Protein AF-B4WIG2-F1 (afdb_monomer_lite)

Radius of gyration: 22.02 Å; chains: 1; bounding box: 52×40×53 Å

Structure (mmCIF, N/CA/C/O backbone):
data_AF-B4WIG2-F1
#
_entry.id   AF-B4WIG2-F1
#
loop_
_atom_site.group_PDB
_atom_site.id
_atom_site.type_symbol
_atom_site.label_atom_id
_atom_site.label_alt_id
_atom_site.label_comp_id
_atom_site.label_asym_id
_atom_site.label_entity_id
_atom_site.label_seq_id
_atom_site.pdbx_PDB_ins_code
_atom_site.Cartn_x
_atom_site.Cartn_y
_atom_site.Cartn_z
_atom_site.occupancy
_atom_site.B_iso_or_equiv
_atom_site.auth_seq_id
_atom_site.auth_comp_id
_atom_site.auth_asym_id
_atom_site.auth_atom_id
_atom_site.pdbx_PDB_model_num
ATOM 1 N N . MET A 1 1 ? -23.262 -22.370 10.698 1.00 46.09 1 MET A N 1
ATOM 2 C CA . MET A 1 1 ? -22.614 -22.277 9.364 1.00 46.09 1 MET A CA 1
ATOM 3 C C . MET A 1 1 ? -21.406 -21.366 9.522 1.00 46.09 1 MET A C 1
ATOM 5 O O . MET A 1 1 ? -21.566 -20.326 10.140 1.00 46.09 1 MET A O 1
ATOM 9 N N . ALA A 1 2 ? -20.210 -21.738 9.056 1.00 52.12 2 ALA A N 1
ATOM 10 C CA . ALA A 1 2 ? -19.024 -20.900 9.262 1.00 52.12 2 ALA A CA 1
ATOM 11 C C . ALA A 1 2 ? -19.176 -19.558 8.524 1.00 52.12 2 ALA A C 1
ATOM 13 O O . ALA A 1 2 ? -19.329 -19.537 7.301 1.00 52.12 2 ALA A O 1
ATOM 14 N N . SER A 1 3 ? -19.152 -18.438 9.251 1.00 55.91 3 SER A N 1
ATOM 15 C CA . SER A 1 3 ? -19.207 -17.103 8.652 1.00 55.91 3 SER A CA 1
ATOM 16 C C . SER A 1 3 ? -17.985 -16.896 7.751 1.00 55.91 3 SER A C 1
ATOM 18 O O . SER A 1 3 ? -16.837 -17.086 8.162 1.00 55.91 3 SER A O 1
ATOM 20 N N . LYS A 1 4 ? -18.245 -16.545 6.488 1.00 65.38 4 LYS A N 1
ATOM 21 C CA . LYS A 1 4 ? -17.235 -16.384 5.438 1.00 65.38 4 LYS A CA 1
ATOM 22 C C . LYS A 1 4 ? -16.301 -15.224 5.790 1.00 65.38 4 LYS A C 1
ATOM 24 O O . LYS A 1 4 ? -16.745 -14.087 5.934 1.00 65.38 4 LYS A O 1
ATOM 29 N N . GLN A 1 5 ? -15.006 -15.500 5.919 1.00 76.00 5 GLN A N 1
ATOM 30 C CA . GLN A 1 5 ? -13.999 -14.469 6.156 1.00 76.00 5 GLN A CA 1
ATOM 31 C C . GLN A 1 5 ? -13.812 -13.622 4.883 1.00 76.00 5 GLN A C 1
ATOM 33 O O . GLN A 1 5 ? -13.412 -14.146 3.847 1.00 76.00 5 GLN A O 1
ATOM 38 N N . LYS A 1 6 ? -14.118 -12.318 4.947 1.00 77.06 6 LYS A N 1
ATOM 39 C CA . LYS A 1 6 ? -13.981 -11.370 3.815 1.00 77.06 6 LYS A CA 1
ATOM 40 C C . LYS A 1 6 ? -12.663 -10.596 3.823 1.00 77.06 6 LYS A C 1
ATOM 42 O O . LYS A 1 6 ? -12.202 -10.182 2.762 1.00 77.06 6 LYS A O 1
ATOM 47 N N . PHE A 1 7 ? -12.094 -10.392 5.007 1.00 86.12 7 PHE A N 1
ATOM 48 C CA . PHE A 1 7 ? -10.864 -9.634 5.217 1.00 86.12 7 PHE A CA 1
ATOM 49 C C . PHE A 1 7 ? -9.822 -10.478 5.954 1.00 86.12 7 PHE A C 1
ATOM 51 O O . PHE A 1 7 ? -10.165 -11.319 6.796 1.00 86.12 7 PHE A O 1
ATOM 58 N N . HIS A 1 8 ? -8.554 -10.242 5.647 1.00 86.50 8 HIS A N 1
ATOM 59 C CA . HIS A 1 8 ? -7.397 -10.904 6.238 1.00 86.50 8 HIS A CA 1
ATOM 60 C C . HIS A 1 8 ? -6.573 -9.912 7.055 1.00 86.50 8 HIS A C 1
ATOM 62 O O . HIS A 1 8 ? -6.672 -8.698 6.888 1.00 86.50 8 HIS A O 1
ATOM 68 N N . LYS A 1 9 ? -5.748 -10.436 7.962 1.00 85.12 9 LYS A N 1
ATOM 69 C CA . LYS A 1 9 ? -4.770 -9.628 8.691 1.00 85.12 9 LYS A CA 1
ATOM 70 C C . LYS A 1 9 ? -3.897 -8.849 7.700 1.00 85.12 9 LYS A C 1
ATOM 72 O O . LYS A 1 9 ? -3.330 -9.444 6.791 1.00 85.12 9 LYS A O 1
ATOM 77 N N . GLY A 1 10 ? -3.769 -7.544 7.916 1.00 81.69 10 GLY A N 1
ATOM 78 C CA . GLY A 1 10 ? -3.045 -6.619 7.045 1.00 81.69 10 GLY A CA 1
ATOM 79 C C . GLY A 1 10 ? -3.920 -5.901 6.014 1.00 81.69 10 GLY A C 1
ATOM 80 O O . GLY A 1 10 ? -3.464 -4.908 5.454 1.00 81.69 10 GLY A O 1
ATOM 81 N N . ASP A 1 11 ? -5.166 -6.332 5.790 1.00 85.81 11 ASP A N 1
ATOM 82 C CA . ASP A 1 11 ? -6.069 -5.632 4.874 1.00 85.81 11 ASP A CA 1
ATOM 83 C C . ASP A 1 11 ? -6.394 -4.230 5.403 1.00 85.81 11 ASP A C 1
ATOM 85 O O . ASP A 1 11 ? -6.743 -4.058 6.577 1.00 85.81 11 ASP A O 1
ATOM 89 N N . ARG A 1 12 ? -6.342 -3.228 4.518 1.00 90.31 12 ARG A N 1
ATOM 90 C CA . ARG A 1 12 ? -6.874 -1.897 4.816 1.00 90.31 12 ARG A CA 1
ATOM 91 C C . ARG A 1 12 ? -8.394 -1.922 4.653 1.00 90.31 12 ARG A C 1
ATOM 93 O O . ARG A 1 12 ? -8.914 -2.360 3.624 1.00 90.31 12 ARG A O 1
ATOM 100 N N . VAL A 1 13 ? -9.101 -1.418 5.654 1.00 92.19 13 VAL A N 1
ATOM 101 C CA . VAL A 1 13 ? -10.564 -1.314 5.674 1.00 92.19 13 VAL A CA 1
ATOM 102 C C . VAL A 1 13 ? -10.987 0.103 6.048 1.00 92.19 13 VAL A C 1
ATOM 104 O O . VAL A 1 13 ? -10.227 0.853 6.661 1.00 92.19 13 VAL A O 1
ATOM 107 N N . GLN A 1 14 ? -12.203 0.465 5.660 1.00 92.75 14 GLN A N 1
ATOM 108 C CA . GLN A 1 14 ? -12.871 1.698 6.050 1.00 92.75 14 GLN A CA 1
ATOM 109 C C . GLN A 1 14 ? -14.202 1.389 6.738 1.00 92.75 14 GLN A C 1
ATOM 111 O O . GLN A 1 14 ? -14.855 0.390 6.413 1.00 92.75 14 GLN A O 1
ATOM 116 N N . TRP A 1 15 ? -14.609 2.264 7.651 1.00 91.69 15 TRP A N 1
ATOM 117 C CA . TRP A 1 15 ? -15.926 2.257 8.284 1.00 91.69 15 TRP A CA 1
ATOM 118 C C . TRP A 1 15 ? -16.435 3.684 8.480 1.00 91.69 15 TRP A C 1
ATOM 120 O O . TRP A 1 15 ? -15.656 4.634 8.581 1.00 91.69 15 TRP A O 1
ATOM 130 N N . SER A 1 16 ? -17.753 3.838 8.556 1.00 86.12 16 SER A N 1
ATOM 131 C CA . SER A 1 16 ? -18.374 5.116 8.897 1.00 86.12 16 SER A CA 1
ATOM 132 C C . SER A 1 16 ? -18.207 5.403 10.390 1.00 86.12 16 SER A C 1
ATOM 134 O O . SER A 1 16 ? -18.580 4.592 11.239 1.00 86.12 16 SER A O 1
ATOM 136 N N . SER A 1 17 ? -17.660 6.567 10.713 1.00 78.38 17 SER A N 1
ATOM 137 C CA . SER A 1 17 ? -17.641 7.158 12.048 1.00 78.38 17 SER A CA 1
ATOM 138 C C . SER A 1 17 ? -18.559 8.385 12.086 1.00 78.38 17 SER A C 1
ATOM 140 O O . SER A 1 17 ? -18.941 8.929 11.053 1.00 78.38 17 SER A O 1
ATOM 142 N N . GLY A 1 18 ? -18.949 8.843 13.280 1.00 70.00 18 GLY A N 1
ATOM 143 C CA . GLY A 1 18 ? -19.912 9.947 13.432 1.00 70.00 18 GLY A CA 1
ATOM 144 C C . GLY A 1 18 ? -19.496 11.284 12.795 1.00 70.00 18 GLY A C 1
ATOM 145 O O . GLY A 1 18 ? -20.338 12.161 12.643 1.00 70.00 18 GLY A O 1
ATOM 146 N N . GLN A 1 19 ? -18.225 11.445 12.411 1.00 64.94 19 GLN A N 1
ATOM 147 C CA . GLN A 1 19 ? -17.688 12.641 11.747 1.00 64.94 19 GLN A CA 1
ATOM 148 C C . GLN A 1 19 ? -17.209 12.386 10.306 1.00 64.94 19 GLN A C 1
ATOM 150 O O . GLN A 1 19 ? -16.631 13.282 9.694 1.00 64.94 19 GLN A O 1
ATOM 155 N N . GLY A 1 20 ? -17.434 11.194 9.745 1.00 80.00 20 GLY A N 1
ATOM 156 C CA . GLY A 1 20 ? -17.020 10.869 8.380 1.00 80.00 20 GLY A CA 1
ATOM 157 C C . GLY A 1 20 ? -16.586 9.418 8.225 1.00 80.00 20 GLY A C 1
ATOM 158 O O . GLY A 1 20 ? -17.180 8.508 8.792 1.00 80.00 20 GLY A O 1
ATOM 159 N N . THR A 1 21 ? -15.547 9.186 7.435 1.00 84.12 21 THR A N 1
ATOM 160 C CA . THR A 1 21 ? -14.993 7.847 7.221 1.00 84.12 21 THR A CA 1
ATOM 161 C C . THR A 1 21 ? -13.709 7.697 8.015 1.00 84.12 21 THR A C 1
ATOM 163 O O . THR A 1 21 ? -12.827 8.552 7.962 1.00 84.12 21 THR A O 1
ATOM 166 N N . SER A 1 22 ? -13.580 6.587 8.728 1.00 87.31 22 SER A N 1
ATOM 167 C CA . SER A 1 22 ? -12.338 6.185 9.375 1.00 87.31 22 SER A CA 1
ATOM 168 C C . SER A 1 22 ? -11.726 4.998 8.643 1.00 87.31 22 SER A C 1
ATOM 170 O O . SER A 1 22 ? -12.441 4.168 8.081 1.00 87.31 22 SER A O 1
ATOM 172 N N . THR A 1 23 ? -10.397 4.929 8.644 1.00 90.19 23 THR A N 1
ATOM 173 C CA . THR A 1 23 ? -9.638 3.824 8.058 1.00 90.19 23 THR A CA 1
ATOM 174 C C . THR A 1 23 ? -8.786 3.136 9.107 1.00 90.19 23 THR A C 1
ATOM 176 O O . THR A 1 23 ? -8.468 3.691 10.166 1.00 90.19 23 THR A O 1
ATOM 179 N N . GLY A 1 24 ? -8.430 1.895 8.810 1.00 90.75 24 GLY A N 1
ATOM 180 C CA . GLY A 1 24 ? -7.546 1.131 9.658 1.00 90.75 24 GLY A CA 1
ATOM 181 C C . GLY A 1 24 ? -7.078 -0.154 9.009 1.00 90.75 24 GLY A C 1
ATOM 182 O O . GLY A 1 24 ? -7.511 -0.538 7.919 1.00 90.75 24 GLY A O 1
ATOM 183 N N . THR A 1 25 ? -6.193 -0.833 9.725 1.00 91.56 25 THR A N 1
ATOM 184 C CA . THR A 1 25 ? -5.620 -2.111 9.307 1.00 91.56 25 THR A CA 1
ATOM 185 C C . THR A 1 25 ? -6.221 -3.242 10.126 1.00 91.56 25 THR A C 1
ATOM 187 O O . THR A 1 25 ? -6.205 -3.206 11.360 1.00 91.56 25 THR A O 1
ATOM 190 N N . VAL A 1 26 ? -6.726 -4.272 9.448 1.00 93.19 26 VAL A N 1
ATOM 191 C CA . VAL A 1 26 ? -7.225 -5.487 10.098 1.00 93.19 26 VAL A CA 1
ATOM 192 C C . VAL A 1 26 ? -6.066 -6.186 10.804 1.00 93.19 26 VAL A C 1
ATOM 194 O O . VAL A 1 26 ? -5.074 -6.561 10.181 1.00 93.19 26 VAL A O 1
ATOM 197 N N . GLN A 1 27 ? -6.191 -6.400 12.108 1.00 90.06 27 GLN A N 1
ATOM 198 C CA . GLN A 1 27 ? -5.232 -7.183 12.879 1.00 90.06 27 GLN A CA 1
ATOM 199 C C . GLN A 1 27 ? -5.596 -8.661 12.889 1.00 90.06 27 GLN A C 1
ATOM 201 O O . GLN A 1 27 ? -4.746 -9.507 12.624 1.00 90.06 27 GLN A O 1
ATOM 206 N N . THR A 1 28 ? -6.845 -8.982 13.209 1.00 90.88 28 THR A N 1
ATOM 207 C CA . THR A 1 28 ? -7.316 -10.367 13.258 1.00 90.88 28 THR A CA 1
ATOM 208 C C . THR A 1 28 ? -8.840 -10.432 13.255 1.00 90.88 28 THR A C 1
ATOM 210 O O . THR A 1 28 ? -9.519 -9.430 13.491 1.00 90.88 28 THR A O 1
ATOM 213 N N . ARG A 1 29 ? -9.373 -11.625 12.992 1.00 92.06 29 ARG A N 1
ATOM 214 C CA . ARG A 1 29 ? -10.777 -11.972 13.210 1.00 92.06 29 ARG A CA 1
ATOM 215 C C . ARG A 1 29 ? -10.888 -12.754 14.514 1.00 92.06 29 ARG A C 1
ATOM 217 O O . ARG A 1 29 ? -10.103 -13.668 14.745 1.00 92.06 29 ARG A O 1
ATOM 224 N N . ILE A 1 30 ? -11.885 -12.414 15.311 1.00 92.06 30 ILE A N 1
ATO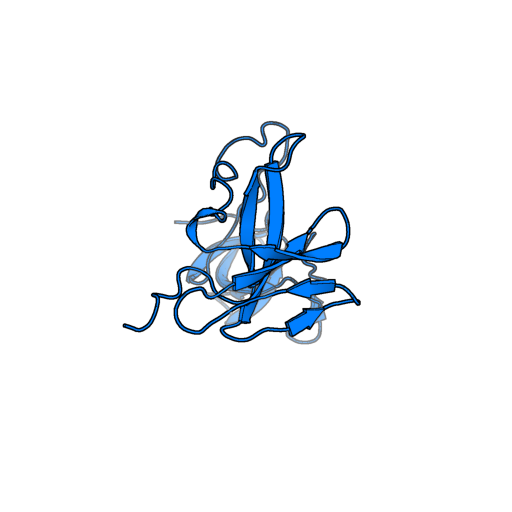M 225 C CA . ILE A 1 30 ? -12.213 -13.069 16.571 1.00 92.06 30 ILE A CA 1
ATOM 226 C C . ILE A 1 30 ? -13.623 -13.649 16.497 1.00 92.06 30 ILE A C 1
ATOM 228 O O . ILE A 1 30 ? -14.513 -13.088 15.852 1.00 92.06 30 ILE A O 1
ATOM 232 N N . THR A 1 31 ? -13.803 -14.793 17.141 1.00 92.50 31 THR A N 1
ATOM 233 C CA . THR A 1 31 ? -15.075 -15.526 17.256 1.00 92.50 31 THR A CA 1
ATOM 234 C C . THR A 1 31 ? -15.461 -15.747 18.714 1.00 92.50 31 THR A C 1
ATOM 236 O O . THR A 1 31 ? -16.341 -16.548 18.998 1.00 92.50 31 THR A O 1
ATOM 239 N N . GLU A 1 32 ? -14.772 -15.075 19.629 1.00 91.56 32 GLU A N 1
ATOM 240 C CA . GLU A 1 32 ? -14.948 -15.158 21.074 1.00 91.56 32 GLU A CA 1
ATOM 241 C C . GLU A 1 32 ? -14.656 -13.778 21.663 1.00 91.56 32 GLU A C 1
ATOM 243 O O . GLU A 1 32 ? -13.919 -12.984 21.064 1.00 91.56 32 GLU A O 1
ATOM 248 N N . ASP A 1 33 ? -15.237 -13.500 22.825 1.00 92.56 33 ASP A N 1
ATOM 249 C CA . ASP A 1 33 ? -15.022 -12.257 23.550 1.00 92.56 33 ASP A CA 1
ATOM 250 C C . ASP A 1 33 ? -13.533 -12.051 23.846 1.00 92.56 33 ASP A C 1
ATOM 252 O O . ASP A 1 33 ? -12.841 -12.940 24.347 1.00 92.56 33 ASP A O 1
ATOM 256 N N . GLN A 1 34 ? -13.032 -10.852 23.552 1.00 91.44 34 GLN A N 1
ATOM 257 C CA . GLN A 1 34 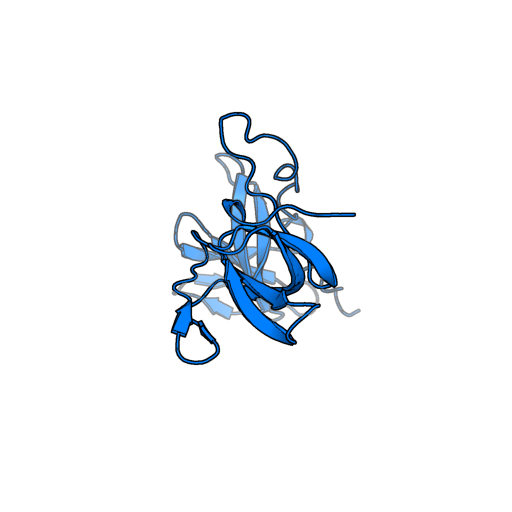? -11.633 -10.513 23.770 1.00 91.44 34 GLN A CA 1
ATOM 258 C C . GLN A 1 34 ? -11.489 -9.116 24.361 1.00 91.44 34 GLN A C 1
ATOM 260 O O . GLN A 1 34 ? -12.147 -8.175 23.929 1.00 91.44 34 GLN A O 1
ATOM 265 N N . VAL A 1 35 ? -10.582 -8.965 25.324 1.00 91.12 35 VAL A N 1
ATOM 266 C CA . VAL A 1 35 ? -10.181 -7.654 25.844 1.00 91.12 35 VAL A CA 1
ATOM 267 C C . VAL A 1 35 ? -8.963 -7.166 25.068 1.00 91.12 35 VAL A C 1
ATOM 269 O O . VAL A 1 35 ? -7.948 -7.858 24.999 1.00 91.12 35 VAL A O 1
ATOM 272 N N . VAL A 1 36 ? -9.063 -5.973 24.490 1.00 86.50 36 VAL A N 1
ATOM 273 C CA . VAL A 1 36 ? -8.002 -5.334 23.705 1.00 86.50 36 VAL A CA 1
ATOM 274 C C . VAL A 1 36 ? -7.764 -3.941 24.269 1.00 86.50 36 VAL A C 1
ATOM 276 O O . VAL A 1 36 ? -8.693 -3.142 24.320 1.00 86.50 36 VAL A O 1
ATOM 279 N N . ASP A 1 37 ? -6.544 -3.665 24.736 1.00 82.12 37 ASP A N 1
ATOM 280 C CA . ASP A 1 37 ? -6.170 -2.373 25.340 1.00 82.12 37 ASP A CA 1
ATOM 281 C C . ASP A 1 37 ? -7.140 -1.902 26.448 1.00 82.12 37 ASP A C 1
ATOM 283 O O . ASP A 1 37 ? -7.463 -0.723 26.573 1.00 82.12 37 ASP A O 1
ATOM 287 N N . GLY A 1 38 ? -7.650 -2.844 27.250 1.00 84.31 38 GLY A N 1
ATOM 288 C CA . GLY A 1 38 ? -8.617 -2.564 28.319 1.00 84.31 38 GLY A CA 1
ATOM 289 C C . GLY A 1 38 ? -10.067 -2.382 27.854 1.00 84.31 38 GLY A C 1
ATOM 290 O O . GLY A 1 38 ? -10.940 -2.162 28.688 1.00 84.31 38 GLY A O 1
ATOM 291 N N . ASN A 1 39 ? -10.350 -2.517 26.555 1.00 84.06 39 ASN A N 1
ATOM 292 C CA . ASN A 1 39 ? -11.697 -2.479 25.996 1.00 84.06 39 ASN A CA 1
ATOM 293 C C . ASN A 1 39 ? -12.203 -3.895 25.679 1.00 84.06 39 ASN A C 1
ATOM 295 O O . ASN A 1 39 ? -11.554 -4.648 24.951 1.00 84.06 39 ASN A O 1
ATOM 299 N N . GLN A 1 40 ? -13.371 -4.263 26.206 1.00 90.62 40 GLN A N 1
ATOM 300 C CA . GLN A 1 40 ? -13.985 -5.563 25.933 1.00 90.62 40 GLN A CA 1
ATOM 301 C C . GLN A 1 40 ? -14.690 -5.548 24.572 1.00 90.62 40 GLN A C 1
ATOM 303 O O . GLN A 1 40 ? -15.584 -4.742 24.319 1.00 90.62 40 GLN A O 1
ATOM 308 N N . ILE A 1 41 ? -14.313 -6.479 23.702 1.00 92.38 41 ILE A N 1
ATOM 309 C CA . ILE A 1 41 ? -14.888 -6.677 22.377 1.00 92.38 41 ILE A CA 1
ATOM 310 C C . ILE A 1 41 ? -15.642 -8.005 22.377 1.00 92.38 41 ILE A C 1
ATOM 312 O O . ILE A 1 41 ? -15.025 -9.066 22.336 1.00 92.38 41 ILE A O 1
ATOM 316 N N . SER A 1 42 ? -16.974 -7.947 22.400 1.00 91.56 42 SER A N 1
ATOM 317 C CA . SER A 1 42 ? -17.789 -9.164 22.400 1.00 91.56 42 SER A CA 1
ATOM 318 C C . SER A 1 42 ? -17.931 -9.757 21.001 1.00 91.56 42 SER A C 1
ATOM 320 O O . SER A 1 42 ? -18.414 -9.074 20.095 1.00 91.56 42 SER A O 1
ATOM 322 N N . ALA A 1 43 ? -17.548 -11.014 20.811 1.00 92.38 43 ALA A N 1
ATOM 323 C CA . ALA A 1 43 ? -17.633 -11.725 19.540 1.00 92.38 43 ALA A CA 1
ATOM 324 C C . ALA A 1 43 ? -18.029 -13.184 19.772 1.00 92.38 43 ALA A C 1
ATOM 326 O O . ALA A 1 43 ? -17.781 -13.757 20.826 1.00 92.38 43 ALA A O 1
ATOM 327 N N . SER A 1 44 ? -18.640 -13.800 18.768 1.00 90.62 44 SER A N 1
ATOM 328 C CA . SER A 1 44 ? -19.056 -15.203 18.835 1.00 90.62 44 SER A CA 1
ATOM 329 C C . SER A 1 44 ? -18.786 -15.915 17.510 1.00 90.62 44 SER A C 1
ATOM 331 O O . SER A 1 44 ? -18.454 -15.283 16.503 1.00 90.62 44 SER A O 1
ATOM 333 N N . ALA A 1 45 ? -18.912 -17.242 17.492 1.00 86.50 45 ALA A N 1
ATOM 334 C CA . ALA A 1 45 ? -18.772 -18.022 16.265 1.00 86.50 45 ALA A CA 1
ATOM 335 C C . ALA A 1 45 ? -19.794 -17.594 15.194 1.00 86.50 45 ALA A C 1
ATOM 337 O O . ALA A 1 45 ? -19.463 -17.544 14.006 1.00 86.50 45 ALA A O 1
ATOM 338 N N . ASP A 1 46 ? -21.008 -17.243 15.623 1.00 87.12 46 ASP A N 1
ATOM 339 C CA . ASP A 1 46 ? -22.094 -16.791 14.753 1.00 87.12 46 ASP A CA 1
ATOM 340 C C . ASP A 1 46 ? -22.024 -15.284 14.439 1.00 87.12 46 ASP A C 1
ATOM 342 O O . ASP A 1 46 ? -22.355 -14.889 13.321 1.00 87.12 46 ASP A O 1
ATOM 346 N N . ASP A 1 47 ? -21.513 -14.458 15.361 1.00 88.62 47 ASP A N 1
ATOM 347 C CA . ASP A 1 47 ? -21.272 -13.014 15.177 1.00 88.62 47 ASP A CA 1
ATOM 348 C C . ASP A 1 47 ? -19.781 -12.673 15.378 1.00 88.62 47 ASP A C 1
ATOM 350 O O . ASP A 1 47 ? -19.387 -12.138 16.424 1.00 88.62 47 ASP A O 1
ATOM 354 N N . PRO A 1 48 ? -18.910 -13.020 14.411 1.00 92.50 48 PRO A N 1
ATOM 355 C CA . PRO A 1 48 ? -17.488 -12.731 14.513 1.00 92.50 48 PRO A CA 1
ATOM 356 C C . PRO A 1 48 ? -17.213 -11.231 14.385 1.00 92.50 48 PRO A C 1
ATOM 358 O O . PRO A 1 48 ? -17.883 -10.516 13.634 1.00 92.50 48 PRO A O 1
ATOM 361 N N . ARG A 1 49 ? -16.127 -10.772 15.011 1.00 94.50 49 ARG A N 1
ATOM 362 C CA . ARG A 1 49 ? -15.628 -9.401 14.843 1.00 94.50 49 ARG A CA 1
ATOM 363 C C . ARG A 1 49 ? -14.238 -9.364 14.239 1.00 94.50 49 ARG A C 1
ATOM 365 O O . ARG A 1 49 ? -13.432 -10.269 14.414 1.00 94.50 49 ARG A O 1
ATOM 372 N N . TYR A 1 50 ? -13.955 -8.283 13.533 1.00 94.12 50 TYR A N 1
ATOM 373 C CA . TYR A 1 50 ? -12.627 -7.924 13.073 1.00 94.12 50 TYR A CA 1
ATOM 374 C C . TYR A 1 50 ? -12.052 -6.872 14.007 1.00 94.12 50 TYR A C 1
ATOM 376 O O . TYR A 1 50 ? -12.654 -5.816 14.197 1.00 94.12 50 TYR A O 1
ATOM 384 N N . LEU A 1 51 ? -10.882 -7.156 14.565 1.00 94.88 51 LEU A N 1
ATOM 385 C CA . LEU A 1 51 ? -10.087 -6.160 15.261 1.00 94.88 51 LEU A CA 1
ATOM 386 C C . LEU A 1 51 ? -9.362 -5.316 14.221 1.00 94.88 51 LEU A C 1
ATOM 388 O O . LEU A 1 51 ? -8.574 -5.839 13.429 1.00 94.88 51 LEU A O 1
ATOM 392 N N . VAL A 1 52 ? -9.641 -4.020 14.213 1.00 94.12 52 VAL A N 1
ATOM 393 C CA . VAL A 1 52 ? -9.080 -3.060 13.266 1.00 94.12 52 VAL A CA 1
ATOM 394 C C . VAL A 1 52 ? -8.333 -1.996 14.052 1.00 94.12 52 VAL A C 1
ATOM 396 O O . VAL A 1 52 ? -8.897 -1.373 14.947 1.00 94.12 52 VAL A O 1
ATOM 399 N N . LYS A 1 53 ? -7.058 -1.787 13.725 1.00 93.62 53 LYS A N 1
ATOM 400 C CA . LYS A 1 53 ? -6.268 -0.688 14.278 1.00 93.62 53 LYS A CA 1
ATOM 401 C C . LYS A 1 53 ? -6.545 0.571 13.466 1.00 93.62 53 LYS A C 1
ATOM 403 O O . LYS A 1 53 ? -6.228 0.592 12.279 1.00 93.62 53 LYS A O 1
ATOM 408 N N . ASN A 1 54 ? -7.113 1.593 14.095 1.00 89.69 54 ASN A N 1
ATOM 409 C CA . ASN A 1 54 ? -7.375 2.884 13.462 1.00 89.69 54 ASN A CA 1
ATOM 410 C C . ASN A 1 54 ? -6.058 3.580 13.089 1.00 89.69 54 ASN A C 1
ATOM 412 O O . ASN A 1 54 ? -5.156 3.675 13.922 1.00 89.69 54 ASN A O 1
ATOM 416 N N . ASP A 1 55 ? -5.956 4.070 11.852 1.00 84.06 55 ASP A N 1
ATOM 417 C CA . ASP A 1 55 ? -4.750 4.743 11.349 1.00 84.06 55 ASP A CA 1
ATOM 418 C C . ASP A 1 55 ? -4.466 6.076 12.066 1.00 84.06 55 ASP A C 1
ATOM 420 O O . ASP A 1 55 ? -3.308 6.452 12.221 1.00 84.06 55 ASP A O 1
ATOM 424 N N . ASN A 1 56 ? -5.503 6.780 12.534 1.00 79.31 56 ASN A N 1
ATOM 425 C CA . ASN A 1 56 ? -5.373 8.112 13.138 1.00 79.31 56 ASN A CA 1
ATOM 426 C C . ASN A 1 56 ? -5.003 8.045 14.620 1.00 79.31 56 ASN A C 1
ATOM 428 O O . ASN A 1 56 ? -4.158 8.793 15.099 1.00 79.31 56 ASN A O 1
ATOM 432 N N . THR A 1 57 ? -5.677 7.168 15.362 1.00 83.31 57 THR A N 1
ATOM 433 C CA . THR A 1 57 ? -5.558 7.098 16.826 1.00 83.31 57 THR A CA 1
ATOM 434 C C . THR A 1 57 ? -4.677 5.944 17.287 1.00 83.31 57 THR A C 1
ATOM 436 O O . THR A 1 57 ? -4.293 5.893 18.451 1.00 83.31 57 THR A O 1
ATOM 439 N N . GLY A 1 58 ? -4.395 4.973 16.414 1.00 86.31 58 GLY A N 1
ATOM 440 C CA . GLY A 1 58 ? -3.706 3.735 16.769 1.00 86.31 58 GLY A CA 1
ATOM 441 C C . GLY A 1 58 ? -4.524 2.779 17.640 1.00 86.31 58 GLY A C 1
ATOM 442 O O . GLY A 1 58 ? -4.034 1.694 17.945 1.00 86.31 58 GLY A O 1
ATOM 443 N N . THR A 1 59 ? -5.752 3.143 18.018 1.00 87.81 59 THR A N 1
ATOM 444 C CA . THR A 1 59 ? -6.621 2.328 18.875 1.00 87.81 59 THR A CA 1
ATOM 445 C C . THR A 1 59 ? -7.194 1.150 18.106 1.00 87.81 59 THR A C 1
ATOM 447 O O . THR A 1 59 ? -7.546 1.290 16.931 1.00 87.81 59 THR A O 1
ATOM 450 N N . VAL A 1 60 ? -7.354 0.013 18.779 1.00 92.50 60 VAL A N 1
ATOM 451 C CA . VAL A 1 60 ? -7.971 -1.174 18.188 1.00 92.50 60 VAL A CA 1
ATOM 452 C C . VAL A 1 60 ? -9.455 -1.230 18.532 1.00 92.50 60 VAL A C 1
ATOM 454 O O . VAL A 1 60 ? -9.846 -1.171 19.696 1.00 92.50 60 VAL A O 1
ATOM 457 N N . THR A 1 61 ? -10.291 -1.358 17.508 1.00 92.00 61 THR A N 1
ATOM 458 C CA . THR A 1 61 ? -11.748 -1.438 17.635 1.00 92.00 61 THR A CA 1
ATOM 459 C C . THR A 1 61 ? -12.288 -2.692 16.957 1.00 92.00 61 THR A C 1
ATOM 461 O O . THR A 1 61 ? -11.749 -3.168 15.958 1.00 92.00 61 THR A O 1
ATOM 464 N N . GLY A 1 62 ? -13.356 -3.255 17.523 1.00 93.19 62 G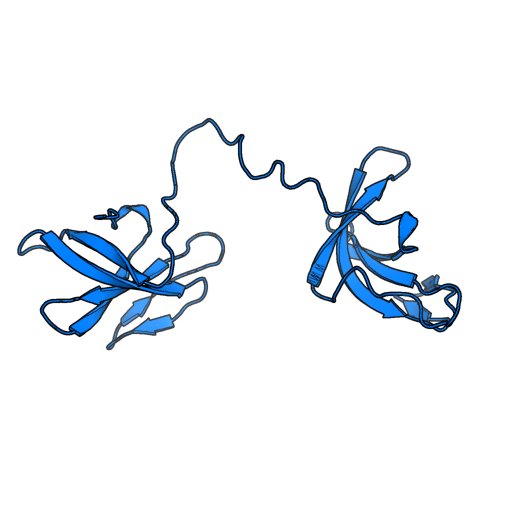LY A N 1
ATOM 465 C CA . GLY A 1 62 ? -14.013 -4.449 16.998 1.00 93.19 62 GLY A CA 1
ATOM 466 C C . GLY A 1 62 ? -15.188 -4.113 16.086 1.00 93.19 62 GLY A C 1
ATOM 467 O O . GLY A 1 62 ? -16.205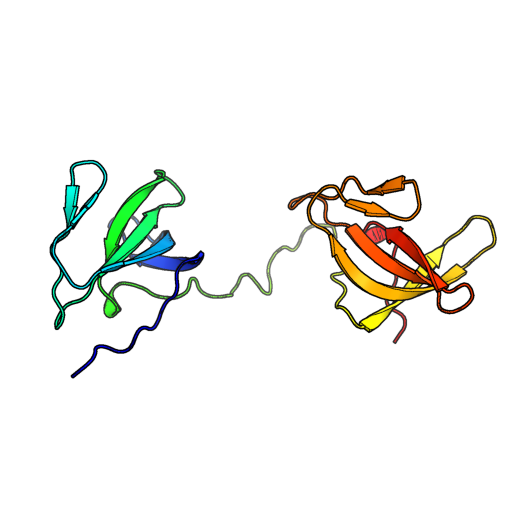 -3.606 16.562 1.00 93.19 62 GLY A O 1
ATOM 468 N N . HIS A 1 63 ? -15.090 -4.469 14.808 1.00 93.19 63 HIS A N 1
ATOM 469 C CA . HIS A 1 63 ? -16.119 -4.206 13.799 1.00 93.19 63 HIS A CA 1
ATOM 470 C C . HIS A 1 63 ? -16.738 -5.490 13.256 1.00 93.19 63 HIS A C 1
ATOM 472 O O . HIS A 1 63 ? -16.062 -6.506 13.088 1.00 93.19 63 HIS A O 1
ATOM 478 N N . ARG A 1 64 ? -18.032 -5.432 12.938 1.00 91.38 64 ARG A N 1
ATOM 479 C CA . ARG A 1 64 ? -18.704 -6.494 12.188 1.00 91.38 64 ARG A CA 1
ATOM 480 C C . ARG A 1 64 ? -18.300 -6.471 10.720 1.00 91.38 64 ARG A C 1
ATOM 482 O O . ARG A 1 64 ? -17.804 -5.471 10.205 1.00 91.38 64 ARG A O 1
ATOM 489 N N . LEU A 1 65 ? -18.552 -7.589 10.048 1.00 85.62 65 LEU A N 1
ATOM 490 C CA . LEU A 1 65 ? -18.302 -7.755 8.620 1.00 85.62 65 LEU A CA 1
ATOM 491 C C . LEU A 1 65 ? -19.004 -6.688 7.762 1.00 85.62 65 LEU A C 1
ATOM 493 O O . LEU A 1 65 ? -18.399 -6.182 6.818 1.00 85.62 65 LEU A O 1
ATOM 497 N N . ASP A 1 66 ? -20.267 -6.383 8.060 1.00 87.81 66 ASP A N 1
ATOM 498 C CA . ASP A 1 66 ? -21.099 -5.432 7.310 1.00 87.81 66 ASP A CA 1
ATOM 499 C C . ASP A 1 66 ? -20.701 -3.970 7.552 1.00 87.81 66 ASP A C 1
ATOM 501 O O . ASP A 1 66 ? -20.861 -3.134 6.667 1.00 87.81 66 ASP A O 1
ATOM 505 N N . ALA A 1 67 ? -20.093 -3.684 8.706 1.00 88.25 67 ALA A N 1
ATOM 506 C CA . ALA A 1 67 ? -19.590 -2.359 9.052 1.00 88.25 67 ALA A CA 1
ATOM 507 C C . ALA A 1 67 ? -18.262 -2.015 8.353 1.00 88.25 67 ALA A C 1
ATOM 509 O O . ALA A 1 67 ? -17.815 -0.869 8.416 1.00 88.25 67 ALA A O 1
ATOM 510 N N . LEU A 1 68 ? -17.618 -2.997 7.713 1.00 89.75 68 LEU A N 1
ATOM 511 C CA . LEU A 1 68 ? -16.332 -2.838 7.046 1.00 89.75 68 LEU A CA 1
ATOM 512 C C . LEU A 1 68 ? -16.468 -2.935 5.526 1.00 89.75 68 LEU A C 1
ATOM 514 O O . LEU A 1 68 ? -16.976 -3.910 4.959 1.00 89.75 68 LEU A O 1
ATOM 518 N N . SER A 1 69 ? -15.889 -1.950 4.852 1.00 87.56 69 SER A N 1
ATOM 519 C CA . SER A 1 69 ? -15.677 -1.963 3.407 1.00 87.56 69 SER A CA 1
ATOM 520 C C . SER A 1 69 ? -14.195 -1.827 3.094 1.00 87.56 69 SER A C 1
ATOM 522 O O . SER A 1 69 ? -13.421 -1.341 3.917 1.00 87.56 69 SER A O 1
ATOM 524 N N . LYS A 1 70 ? -13.772 -2.247 1.899 1.00 82.12 70 LYS A N 1
ATOM 525 C CA . LYS A 1 70 ? -12.465 -1.798 1.413 1.00 82.12 70 LYS A CA 1
ATOM 526 C C . LYS A 1 70 ? -12.563 -0.280 1.191 1.00 82.12 70 LYS A C 1
ATOM 528 O O . LYS A 1 70 ? -13.610 0.163 0.708 1.00 82.12 70 LYS A O 1
ATOM 533 N N . PRO A 1 71 ? -11.557 0.517 1.588 1.00 78.38 71 PRO A N 1
ATOM 534 C CA . PRO A 1 71 ? -11.451 1.888 1.117 1.00 78.38 71 PRO A CA 1
ATOM 535 C C . PRO A 1 71 ? -11.517 1.837 -0.399 1.00 78.38 71 PRO A C 1
ATOM 537 O O . PRO A 1 71 ? -10.881 0.972 -1.001 1.00 78.38 71 PRO A O 1
ATOM 540 N N . ASP A 1 72 ? -12.372 2.673 -0.975 1.00 59.06 72 ASP A N 1
ATOM 541 C CA . ASP A 1 72 ? -12.525 2.745 -2.418 1.00 59.06 72 ASP A CA 1
ATOM 542 C C . ASP A 1 72 ? -11.131 2.926 -3.032 1.00 59.06 72 ASP A C 1
ATOM 544 O O . ASP A 1 72 ? -10.384 3.827 -2.634 1.00 59.06 72 ASP A O 1
ATOM 548 N N . ASP A 1 73 ? -10.751 2.039 -3.952 1.00 45.00 73 ASP A N 1
ATOM 549 C CA . ASP A 1 73 ? -9.493 2.131 -4.698 1.00 45.00 73 ASP A CA 1
ATOM 550 C C . ASP A 1 73 ? -9.549 3.281 -5.725 1.00 45.00 73 ASP A C 1
ATOM 552 O O . ASP A 1 73 ? -9.014 3.205 -6.819 1.00 45.00 73 ASP A O 1
ATOM 556 N N . SER A 1 74 ? -10.131 4.425 -5.370 1.00 41.69 74 SER A N 1
ATOM 557 C CA . SER A 1 74 ? -9.909 5.688 -6.082 1.00 41.69 74 SER A CA 1
ATOM 558 C C . SER A 1 74 ? -8.512 6.270 -5.812 1.00 41.69 74 SER A C 1
ATOM 560 O O . SER A 1 74 ? -8.223 7.410 -6.166 1.00 41.69 74 SER A O 1
ATOM 562 N N . SER A 1 75 ? -7.602 5.480 -5.227 1.00 41.72 75 SER A N 1
ATOM 563 C CA . SER A 1 75 ? -6.155 5.733 -5.280 1.00 41.72 75 SER A CA 1
ATOM 564 C C . SER A 1 75 ? -5.514 5.196 -6.564 1.00 41.72 75 SER A C 1
ATOM 566 O O . SER A 1 75 ? -4.296 5.230 -6.686 1.00 41.72 75 SER A O 1
ATOM 568 N N . SER A 1 76 ? -6.310 4.761 -7.539 1.00 43.19 76 SER A N 1
ATOM 569 C CA . SER A 1 76 ? -5.926 4.793 -8.944 1.00 43.19 76 SER A CA 1
ATOM 570 C C . SER A 1 76 ? -6.631 5.991 -9.589 1.00 43.19 76 SER A C 1
ATOM 572 O O . SER A 1 76 ? -7.786 5.886 -9.987 1.00 43.19 76 SER A O 1
ATOM 574 N N . SER A 1 77 ? -5.924 7.121 -9.724 1.00 47.91 77 SER A N 1
ATOM 575 C CA . SER A 1 77 ? -6.319 8.370 -10.427 1.00 47.91 77 SER A CA 1
ATOM 576 C C . SER A 1 77 ? -6.847 9.528 -9.562 1.00 47.91 77 SER A C 1
ATOM 578 O O . SER A 1 77 ? -8.034 9.843 -9.594 1.00 47.91 77 SER A O 1
ATOM 580 N N . ARG A 1 78 ? -5.935 10.249 -8.887 1.00 46.69 78 ARG A N 1
ATOM 581 C CA . ARG A 1 78 ? -5.837 11.735 -8.871 1.00 46.69 78 ARG A CA 1
ATOM 582 C C . ARG A 1 78 ? -4.733 12.200 -7.913 1.00 46.69 78 ARG A C 1
ATOM 584 O O . ARG A 1 78 ? -4.988 12.749 -6.850 1.00 46.69 78 ARG A O 1
ATOM 591 N N . SER A 1 79 ? -3.496 12.057 -8.375 1.00 38.22 79 SER A N 1
ATOM 592 C CA . SER A 1 79 ? -2.401 12.951 -7.989 1.00 38.22 79 SER A CA 1
ATOM 593 C C . SER A 1 79 ? -1.941 13.667 -9.253 1.00 38.22 79 SER A C 1
ATOM 595 O O . SER A 1 79 ? -0.960 13.287 -9.882 1.00 38.22 79 SER A O 1
ATOM 597 N N . SER A 1 80 ? -2.691 14.683 -9.677 1.00 47.81 80 SER A N 1
ATOM 598 C CA . SER A 1 80 ? -2.189 15.651 -10.651 1.00 47.81 80 SER A CA 1
ATOM 599 C C . SER A 1 80 ? -1.533 16.784 -9.881 1.00 47.81 80 SER A C 1
ATOM 601 O O . SER A 1 80 ? -2.202 17.743 -9.509 1.00 47.81 80 SER A O 1
ATOM 603 N N . SER A 1 81 ? -0.236 16.622 -9.611 1.00 42.50 81 SER A N 1
ATOM 604 C CA . SER A 1 81 ? 0.794 17.664 -9.723 1.00 42.50 81 SER A CA 1
ATOM 605 C C . SER A 1 81 ? 2.177 17.049 -9.454 1.00 42.50 81 SER A C 1
ATOM 607 O O . SER A 1 81 ? 2.610 16.933 -8.316 1.00 42.50 81 SER A O 1
ATOM 609 N N . SER A 1 82 ? 2.847 16.682 -10.553 1.00 41.81 82 SER A N 1
ATOM 610 C CA . SER A 1 82 ? 4.308 16.682 -10.736 1.00 41.81 82 SER A CA 1
ATOM 611 C C . SER A 1 82 ? 5.180 15.623 -10.032 1.00 41.81 82 SER A C 1
ATOM 613 O O . SER A 1 82 ? 6.003 15.964 -9.193 1.00 41.81 82 SER A O 1
ATOM 615 N N . ASN A 1 83 ? 5.053 14.351 -10.429 1.00 43.66 83 ASN A N 1
ATOM 616 C CA . ASN A 1 83 ? 6.147 13.495 -10.947 1.00 43.66 83 ASN A CA 1
ATOM 617 C C . ASN A 1 83 ? 5.625 12.057 -11.073 1.00 43.66 83 ASN A C 1
ATOM 619 O O . ASN A 1 83 ? 5.339 11.399 -10.074 1.00 43.66 83 ASN A O 1
ATOM 623 N N . SER A 1 84 ? 5.481 11.559 -12.297 1.00 42.69 84 SER A N 1
ATOM 624 C CA . SER A 1 84 ? 5.099 10.173 -12.566 1.00 42.69 84 SER A CA 1
ATOM 625 C C . SER A 1 84 ? 6.225 9.253 -12.087 1.00 42.69 84 SER A C 1
ATOM 627 O O . SER A 1 84 ? 7.203 9.049 -12.799 1.00 42.69 84 SER A O 1
ATOM 629 N N . VAL A 1 85 ? 6.128 8.697 -10.879 1.00 53.19 85 VAL A N 1
ATOM 630 C CA . VAL A 1 85 ? 6.996 7.581 -10.483 1.00 53.19 85 VAL A CA 1
ATOM 631 C C . VAL A 1 85 ? 6.578 6.362 -11.298 1.00 53.19 85 VAL A C 1
ATOM 633 O O . VAL A 1 85 ? 5.680 5.619 -10.907 1.00 53.19 85 VAL A O 1
ATOM 636 N N . THR A 1 86 ? 7.189 6.190 -12.471 1.00 68.69 86 THR A N 1
ATOM 637 C CA . THR A 1 86 ? 6.998 5.013 -13.322 1.00 68.69 86 THR A CA 1
ATOM 638 C C . THR A 1 86 ? 7.199 3.763 -12.468 1.00 68.69 86 THR A C 1
ATOM 640 O O . THR A 1 86 ? 8.279 3.531 -11.921 1.00 68.69 86 THR A O 1
ATOM 643 N N . GLN A 1 87 ? 6.128 2.994 -12.273 1.00 78.81 87 GLN A N 1
ATOM 644 C CA . GLN A 1 87 ? 6.174 1.749 -11.521 1.00 78.81 87 GLN A CA 1
ATOM 645 C C . GLN A 1 87 ? 6.469 0.609 -12.492 1.00 78.81 87 GLN A C 1
ATOM 647 O O . GLN A 1 87 ? 5.801 0.481 -13.515 1.00 78.81 87 GLN A O 1
ATOM 652 N N . PHE A 1 88 ? 7.478 -0.195 -12.163 1.00 88.06 88 PHE A N 1
ATOM 653 C CA . PHE A 1 88 ? 7.885 -1.341 -12.965 1.00 88.06 88 PHE A CA 1
ATOM 654 C C . PHE A 1 88 ? 7.490 -2.645 -12.286 1.00 88.06 88 PHE A C 1
ATOM 656 O O . PHE A 1 88 ? 7.537 -2.763 -11.056 1.00 88.06 88 PHE A O 1
ATOM 663 N N . GLU A 1 89 ? 7.151 -3.641 -13.088 1.00 86.62 89 GLU A N 1
ATOM 664 C CA . GLU A 1 89 ? 6.805 -4.976 -12.618 1.00 86.62 89 GLU A CA 1
ATOM 665 C C . GLU A 1 89 ? 7.945 -5.961 -12.865 1.00 86.62 89 GLU A C 1
ATOM 667 O O . GLU A 1 89 ? 8.807 -5.762 -13.720 1.00 86.62 89 GLU A O 1
ATOM 672 N N . LYS A 1 90 ? 7.976 -7.055 -12.098 1.00 89.50 90 LYS A N 1
ATOM 673 C CA . LYS A 1 90 ? 8.944 -8.125 -12.346 1.00 89.50 90 LYS A CA 1
ATOM 674 C C . LYS A 1 90 ? 8.716 -8.698 -13.747 1.00 89.50 90 LYS A C 1
ATOM 676 O O . LYS A 1 90 ? 7.611 -9.121 -14.061 1.00 89.50 90 LYS A O 1
ATOM 681 N N . GLY A 1 91 ? 9.781 -8.780 -14.537 1.00 91.69 91 GLY A N 1
ATOM 682 C CA . GLY A 1 91 ? 9.733 -9.212 -15.932 1.00 91.69 91 GLY A CA 1
ATOM 683 C C . GLY A 1 91 ? 9.670 -8.059 -16.931 1.00 91.69 91 GLY A C 1
ATOM 684 O O . GLY A 1 91 ? 9.917 -8.298 -18.110 1.00 91.69 91 GLY A O 1
ATOM 685 N N . ASP A 1 92 ? 9.424 -6.821 -16.486 1.00 93.12 92 ASP A N 1
ATOM 686 C CA . ASP A 1 92 ? 9.464 -5.667 -17.379 1.00 93.12 92 ASP A CA 1
ATOM 687 C C . ASP A 1 92 ? 10.864 -5.471 -17.947 1.00 93.12 92 ASP A C 1
ATOM 689 O O . ASP A 1 92 ? 11.863 -5.468 -17.218 1.00 93.12 92 ASP A O 1
ATOM 693 N N . ARG A 1 93 ? 10.922 -5.265 -19.260 1.00 94.69 93 ARG A N 1
ATOM 694 C CA . ARG A 1 93 ? 12.147 -4.894 -19.947 1.00 94.69 93 ARG A CA 1
ATOM 695 C C . ARG A 1 93 ? 12.330 -3.383 -19.853 1.00 94.69 93 ARG A C 1
ATOM 697 O O . ARG A 1 93 ? 11.421 -2.600 -20.132 1.00 94.69 93 ARG A O 1
ATOM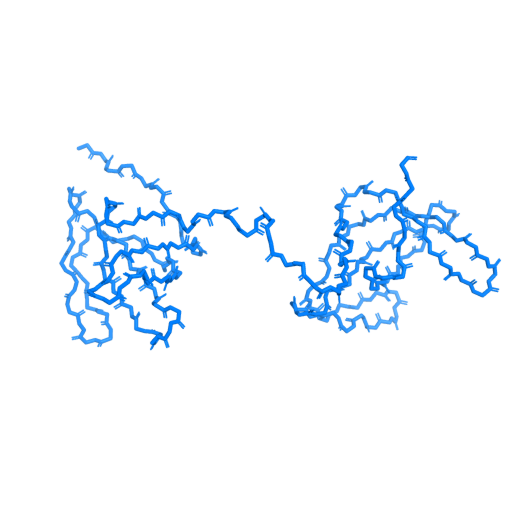 704 N N . VAL A 1 94 ? 13.500 -2.975 -19.392 1.00 95.50 94 VAL A N 1
ATOM 705 C CA . VAL A 1 94 ? 13.820 -1.579 -19.099 1.00 95.50 94 VAL A CA 1
ATOM 706 C C . VAL A 1 94 ? 15.183 -1.226 -19.664 1.00 95.50 94 VAL A C 1
ATOM 708 O O . VAL A 1 94 ? 16.065 -2.078 -19.763 1.00 95.50 94 VAL A O 1
ATOM 711 N N . GLN A 1 95 ? 15.363 0.042 -20.005 1.00 94.19 95 GLN A N 1
ATOM 712 C CA . GLN A 1 95 ? 16.661 0.617 -20.320 1.00 94.19 95 GLN A CA 1
ATOM 713 C C . GLN A 1 95 ? 17.060 1.651 -19.270 1.00 94.19 95 GLN A C 1
ATOM 715 O O . GLN A 1 95 ? 16.209 2.303 -18.668 1.00 94.19 95 GLN A O 1
ATOM 720 N N . TRP A 1 96 ? 18.362 1.817 -19.074 1.00 94.06 96 TRP A N 1
ATOM 721 C CA . TRP A 1 96 ? 18.942 2.874 -18.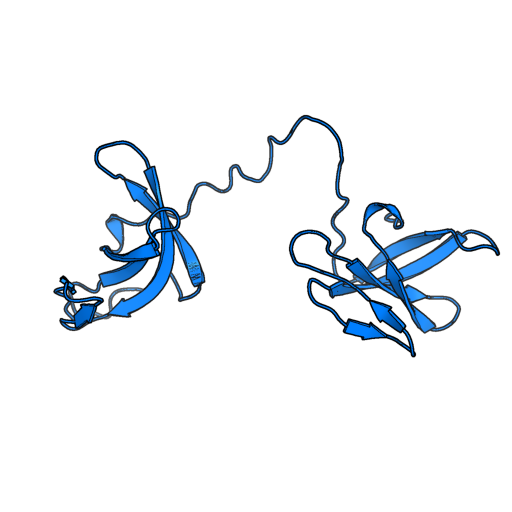249 1.00 94.06 96 TRP A CA 1
ATOM 722 C C . TRP A 1 96 ? 20.229 3.395 -18.877 1.00 94.06 96 TRP A C 1
ATOM 724 O O . TRP A 1 96 ? 20.861 2.728 -19.698 1.00 94.06 96 TRP A O 1
ATOM 734 N N . ASN A 1 97 ? 20.631 4.603 -18.491 1.00 90.69 97 ASN A N 1
ATOM 735 C CA . ASN A 1 97 ? 21.869 5.204 -18.971 1.00 90.69 97 ASN A CA 1
ATOM 736 C C . ASN A 1 97 ? 23.049 4.811 -18.076 1.00 90.69 97 ASN A C 1
ATOM 738 O O . ASN A 1 97 ? 22.970 4.852 -16.849 1.00 90.69 97 ASN A O 1
ATOM 742 N N . THR A 1 98 ? 24.165 4.474 -18.711 1.00 85.25 98 THR A N 1
ATOM 743 C CA . THR A 1 98 ? 25.474 4.284 -18.081 1.00 85.25 98 THR A CA 1
ATOM 744 C C . THR A 1 98 ? 26.484 5.222 -18.737 1.00 85.25 98 THR A C 1
ATOM 746 O O . THR A 1 98 ? 26.222 5.767 -19.810 1.00 85.25 98 THR A O 1
ATOM 749 N N . SER A 1 99 ? 27.675 5.372 -18.154 1.00 85.69 99 SER A N 1
ATOM 750 C CA . SER A 1 99 ? 28.755 6.168 -18.760 1.00 85.69 99 SER A CA 1
ATOM 751 C C . SER A 1 99 ? 29.178 5.674 -20.151 1.00 85.69 99 SER A C 1
ATOM 753 O O . SER A 1 99 ? 29.772 6.429 -20.910 1.00 85.69 99 SER A O 1
ATOM 755 N N . GLN A 1 100 ? 28.882 4.414 -20.487 1.00 85.31 100 GLN A N 1
ATOM 756 C CA . GLN A 1 100 ? 29.190 3.795 -21.780 1.00 85.31 100 GLN A CA 1
ATOM 757 C C . GLN A 1 100 ? 28.000 3.827 -22.757 1.00 85.31 100 GLN A C 1
ATOM 759 O O . GLN A 1 100 ? 28.108 3.320 -23.870 1.00 85.31 100 GLN A O 1
ATOM 764 N N . GLY A 1 101 ? 26.868 4.419 -22.360 1.00 90.00 101 GLY A N 1
ATOM 765 C CA . GLY A 1 101 ? 25.640 4.486 -23.151 1.00 90.00 101 GLY A CA 1
ATOM 766 C C . GLY A 1 101 ? 24.461 3.749 -22.514 1.00 90.00 101 GLY A C 1
ATOM 767 O O . GLY A 1 101 ? 24.475 3.398 -21.329 1.00 90.00 101 GLY A O 1
ATOM 768 N N . LYS A 1 102 ? 23.405 3.539 -23.306 1.00 92.25 102 LYS A N 1
ATOM 769 C CA . LYS A 1 102 ? 22.178 2.869 -22.858 1.00 92.25 102 LYS A CA 1
ATOM 770 C C . LYS A 1 102 ? 22.425 1.378 -22.645 1.00 92.25 102 LYS A C 1
ATOM 772 O O . LYS A 1 102 ? 22.952 0.700 -23.521 1.00 92.25 102 LYS A O 1
ATOM 777 N N . THR A 1 103 ? 22.014 0.875 -21.489 1.00 94.31 103 THR A N 1
ATOM 778 C CA . THR A 1 103 ? 21.993 -0.552 -21.158 1.00 94.31 103 THR A CA 1
ATOM 779 C C . THR A 1 103 ? 20.551 -1.014 -21.049 1.00 94.31 103 THR A C 1
ATOM 781 O O . THR A 1 103 ? 19.692 -0.249 -20.618 1.00 94.31 103 THR A O 1
ATOM 784 N N . VAL A 1 104 ? 20.298 -2.260 -21.442 1.00 94.81 104 VAL A N 1
ATOM 785 C CA . VAL A 1 104 ? 18.984 -2.898 -21.364 1.00 94.81 104 VAL A CA 1
ATOM 786 C C . VAL A 1 104 ? 19.034 -4.065 -20.388 1.00 94.81 104 VAL A C 1
ATOM 788 O O . VAL A 1 104 ? 20.032 -4.786 -20.287 1.00 94.81 104 VAL A O 1
ATOM 791 N N . GLY A 1 105 ? 17.940 -4.254 -19.668 1.00 95.56 105 GLY A N 1
ATOM 792 C CA . GLY A 1 105 ? 17.787 -5.322 -18.705 1.00 95.56 105 GLY A CA 1
ATOM 793 C C . GLY A 1 105 ? 16.336 -5.649 -18.415 1.00 95.56 105 GLY A C 1
ATOM 794 O O . GLY A 1 105 ? 15.406 -5.090 -18.995 1.00 95.56 105 GLY A O 1
ATOM 795 N N . THR A 1 106 ? 16.159 -6.546 -17.457 1.00 95.81 106 THR A N 1
ATOM 796 C CA . THR A 1 106 ? 14.850 -6.963 -16.963 1.00 95.81 106 THR A CA 1
ATOM 797 C C . THR A 1 106 ? 14.732 -6.664 -15.480 1.00 95.81 106 THR A C 1
ATOM 799 O O . THR A 1 106 ? 15.652 -6.940 -14.703 1.00 95.81 106 THR A O 1
ATOM 802 N N . VAL A 1 107 ? 13.581 -6.152 -15.063 1.00 95.31 107 VAL A N 1
ATOM 803 C CA . VAL A 1 107 ? 13.257 -5.923 -13.656 1.00 95.31 107 VAL A CA 1
ATOM 804 C C . VAL A 1 107 ? 13.077 -7.266 -12.955 1.00 95.31 107 VAL A C 1
ATOM 806 O O . VAL A 1 107 ? 12.248 -8.091 -13.334 1.00 95.31 107 VAL A O 1
ATOM 809 N N . GLN A 1 108 ? 13.859 -7.492 -11.906 1.00 94.25 108 GLN A N 1
ATOM 810 C CA . GLN A 1 108 ? 13.824 -8.708 -11.098 1.00 94.25 108 GLN A CA 1
ATOM 811 C C . GLN A 1 108 ? 12.922 -8.551 -9.876 1.00 94.25 108 GLN A C 1
ATOM 813 O O . GLN A 1 108 ? 12.176 -9.470 -9.527 1.00 94.25 108 GLN A O 1
ATOM 818 N N . LYS A 1 109 ? 13.006 -7.400 -9.196 1.00 88.88 109 LYS A N 1
ATOM 819 C CA . LYS A 1 109 ? 12.283 -7.153 -7.943 1.00 88.88 109 LYS A CA 1
ATOM 820 C C . LYS A 1 109 ? 12.207 -5.660 -7.618 1.00 88.88 109 LYS A C 1
ATOM 822 O O . LYS A 1 109 ? 13.153 -4.918 -7.868 1.00 88.88 109 LYS A O 1
ATOM 827 N N . ARG A 1 110 ? 11.118 -5.244 -6.967 1.00 89.06 110 ARG A N 1
ATOM 828 C CA . ARG A 1 110 ? 11.027 -3.951 -6.273 1.00 89.06 110 ARG A CA 1
ATOM 829 C C . ARG A 1 110 ? 11.614 -4.058 -4.864 1.00 89.06 110 ARG A C 1
ATOM 831 O O . ARG A 1 110 ? 11.194 -4.906 -4.076 1.00 89.06 110 ARG A O 1
ATOM 838 N N . LEU A 1 111 ? 12.558 -3.186 -4.552 1.00 87.69 111 LEU A N 1
ATOM 839 C CA . LEU A 1 111 ? 13.198 -3.041 -3.253 1.00 87.69 111 LEU A CA 1
ATOM 840 C C . LEU A 1 111 ? 12.569 -1.855 -2.520 1.00 87.69 111 LEU A C 1
ATOM 842 O O . LEU A 1 111 ? 12.445 -0.765 -3.074 1.00 87.69 111 LEU A O 1
ATOM 846 N N . THR A 1 112 ? 12.170 -2.079 -1.274 1.00 85.31 112 THR A N 1
ATOM 847 C CA . THR A 1 112 ? 11.589 -1.057 -0.384 1.00 85.31 112 THR A CA 1
ATOM 848 C C . THR A 1 112 ? 12.327 -0.977 0.948 1.00 85.31 112 THR A C 1
ATOM 850 O O . THR A 1 112 ? 11.842 -0.353 1.886 1.00 85.31 112 THR A O 1
ATOM 853 N N . GLU A 1 113 ? 13.460 -1.666 1.045 1.00 83.75 113 GLU A N 1
ATOM 854 C CA . GLU A 1 113 ? 14.295 -1.791 2.233 1.00 83.75 113 GLU A CA 1
ATOM 855 C C . GLU A 1 113 ? 15.761 -1.897 1.784 1.00 83.75 113 GLU A C 1
ATOM 857 O O . GLU A 1 113 ? 16.015 -2.355 0.657 1.00 83.75 113 GLU A O 1
ATOM 862 N N . PRO A 1 114 ? 16.726 -1.508 2.636 1.00 87.12 114 PRO A N 1
ATOM 863 C CA . PRO A 1 114 ? 18.140 -1.620 2.322 1.00 87.12 114 PRO A CA 1
ATOM 864 C C . PRO A 1 114 ? 18.503 -3.043 1.899 1.00 87.12 114 PRO A C 1
ATOM 866 O O . PRO A 1 114 ? 18.166 -3.999 2.593 1.00 87.12 114 PRO A O 1
ATOM 869 N N . THR A 1 115 ? 19.140 -3.192 0.741 1.00 85.56 115 THR A N 1
ATOM 870 C CA . THR A 1 115 ? 19.443 -4.511 0.165 1.00 85.56 115 THR A CA 1
ATOM 871 C C . THR A 1 115 ? 20.853 -4.529 -0.402 1.00 85.56 115 THR A C 1
ATOM 873 O O . THR A 1 115 ? 21.214 -3.652 -1.183 1.00 85.56 115 THR A O 1
ATOM 876 N N . ASP A 1 116 ? 21.639 -5.541 -0.054 1.00 89.88 116 ASP A N 1
ATOM 877 C CA . ASP A 1 116 ? 22.977 -5.743 -0.606 1.00 89.88 116 ASP A CA 1
ATOM 878 C C . ASP A 1 116 ? 22.922 -6.411 -1.985 1.00 89.88 116 ASP A C 1
ATOM 880 O O . ASP A 1 116 ? 22.288 -7.449 -2.175 1.00 89.88 116 ASP A O 1
ATOM 884 N N . ILE A 1 117 ? 23.584 -5.794 -2.962 1.00 86.88 117 ILE A N 1
ATOM 885 C CA . ILE A 1 117 ? 23.601 -6.187 -4.373 1.00 86.88 117 ILE A CA 1
ATOM 886 C C . ILE A 1 117 ? 25.043 -6.120 -4.863 1.00 86.88 117 ILE A C 1
ATOM 888 O O . ILE A 1 117 ? 25.613 -5.038 -4.961 1.00 86.88 117 ILE A O 1
ATOM 892 N N . ALA A 1 118 ? 25.630 -7.274 -5.184 1.00 76.50 118 ALA A N 1
ATOM 893 C CA . ALA A 1 118 ? 26.935 -7.375 -5.847 1.00 76.50 118 ALA A CA 1
ATOM 894 C C . ALA A 1 118 ? 28.030 -6.440 -5.270 1.00 76.50 118 ALA A C 1
ATOM 896 O O . ALA A 1 118 ? 28.766 -5.799 -6.014 1.00 76.50 118 ALA A O 1
ATOM 897 N N . GLY A 1 119 ? 28.128 -6.345 -3.938 1.00 80.31 119 GLY A N 1
ATOM 898 C CA . GLY A 1 119 ? 29.120 -5.502 -3.251 1.00 80.31 119 GLY A CA 1
ATOM 899 C C . GLY A 1 119 ? 28.692 -4.051 -2.988 1.00 80.31 119 GLY A C 1
ATOM 900 O O . GLY A 1 119 ? 29.483 -3.276 -2.455 1.00 80.31 119 GLY A O 1
ATOM 901 N N . HIS A 1 120 ? 27.449 -3.684 -3.306 1.00 83.12 120 HIS A N 1
ATOM 902 C CA . HIS A 1 120 ? 26.868 -2.365 -3.057 1.00 83.12 120 HIS A CA 1
ATOM 903 C C . HIS A 1 120 ? 25.531 -2.472 -2.315 1.00 83.12 120 HIS A C 1
ATOM 905 O O . HIS A 1 120 ? 24.667 -3.257 -2.690 1.00 83.12 120 HIS A O 1
ATOM 911 N N . THR A 1 121 ? 25.312 -1.637 -1.300 1.00 87.75 121 THR A N 1
ATOM 912 C CA . THR A 1 121 ? 24.024 -1.585 -0.593 1.00 87.75 121 THR A CA 1
ATOM 913 C C . THR A 1 121 ? 23.088 -0.567 -1.246 1.00 87.75 121 THR A C 1
ATOM 915 O O . THR A 1 121 ? 23.326 0.645 -1.211 1.00 87.75 121 THR A O 1
ATOM 918 N N . ALA A 1 122 ? 21.988 -1.052 -1.815 1.00 88.94 122 ALA A N 1
ATOM 919 C CA . ALA A 1 122 ? 20.874 -0.241 -2.282 1.00 88.94 122 ALA A CA 1
ATOM 920 C C . ALA A 1 122 ? 20.134 0.356 -1.084 1.00 88.94 122 ALA A C 1
ATOM 922 O O . ALA A 1 122 ? 19.583 -0.381 -0.271 1.00 88.94 122 ALA A O 1
ATOM 923 N N . LYS A 1 123 ? 20.094 1.687 -0.970 1.00 88.56 123 LYS A N 1
ATOM 924 C CA . LYS A 1 123 ? 19.396 2.407 0.112 1.00 88.56 123 LYS A CA 1
ATOM 925 C C . LYS A 1 123 ? 17.904 2.583 -0.192 1.00 88.56 123 LYS A C 1
ATOM 927 O O . LYS A 1 123 ? 17.384 3.693 -0.139 1.00 88.56 123 LYS A O 1
ATOM 932 N N . ALA A 1 124 ? 17.229 1.501 -0.567 1.00 83.88 124 ALA A N 1
ATOM 933 C CA . ALA A 1 124 ? 15.806 1.546 -0.869 1.00 83.88 124 ALA A CA 1
ATOM 934 C C . ALA A 1 124 ? 14.971 1.685 0.412 1.00 83.88 124 ALA A C 1
ATOM 936 O O . ALA A 1 124 ? 15.340 1.177 1.470 1.00 83.88 124 ALA A O 1
ATOM 937 N N . SER A 1 125 ? 13.836 2.368 0.309 1.00 76.38 125 SER A N 1
ATOM 938 C CA . SER A 1 125 ? 12.864 2.551 1.393 1.00 76.38 125 SER A CA 1
ATOM 939 C C . SER A 1 125 ? 11.439 2.476 0.841 1.00 76.38 125 SER A C 1
ATOM 941 O O . SER A 1 125 ? 11.236 2.482 -0.372 1.00 76.38 125 SER A O 1
ATOM 943 N N . LYS A 1 126 ? 10.424 2.405 1.710 1.00 72.88 126 LYS A N 1
ATOM 944 C CA . LYS A 1 126 ? 9.014 2.421 1.271 1.00 72.88 126 LYS A CA 1
ATOM 945 C C . LYS A 1 126 ? 8.645 3.721 0.549 1.00 72.88 126 LYS A C 1
ATOM 947 O O . LYS A 1 126 ? 7.838 3.689 -0.372 1.00 72.88 126 LYS A O 1
ATOM 952 N N . GLU A 1 127 ? 9.252 4.830 0.964 1.00 76.31 127 GLU A N 1
ATOM 953 C CA . GLU A 1 127 ? 9.061 6.166 0.384 1.00 76.31 127 GLU A CA 1
ATOM 954 C C . GLU A 1 127 ? 9.937 6.383 -0.861 1.00 76.31 127 GLU A C 1
ATOM 956 O O . GLU A 1 127 ? 9.512 7.020 -1.819 1.00 76.31 127 GLU A O 1
ATOM 961 N N . GLU A 1 128 ? 11.132 5.785 -0.881 1.00 77.94 128 GLU A N 1
ATOM 962 C CA . GLU A 1 128 ? 12.083 5.832 -1.997 1.00 77.94 128 GLU A CA 1
ATOM 963 C C . GLU A 1 128 ? 12.406 4.413 -2.499 1.00 77.94 128 GLU A C 1
ATOM 965 O O . GLU A 1 128 ? 13.485 3.873 -2.213 1.00 77.94 128 GLU A O 1
ATOM 970 N N . PRO A 1 129 ? 11.479 3.758 -3.222 1.00 88.06 129 PRO A N 1
ATOM 971 C CA . PRO A 1 129 ? 11.719 2.419 -3.733 1.00 88.06 129 PRO A CA 1
ATOM 972 C C . PRO A 1 129 ? 12.792 2.430 -4.827 1.00 88.06 129 PRO A C 1
ATOM 974 O O . PRO A 1 129 ? 12.904 3.367 -5.623 1.00 88.06 129 PRO A O 1
ATOM 977 N N . GLN A 1 130 ? 13.550 1.340 -4.906 1.00 92.06 130 GLN A N 1
ATOM 978 C CA . GLN A 1 130 ? 14.470 1.065 -6.010 1.00 92.06 130 GLN A CA 1
ATOM 979 C C . GLN A 1 130 ? 14.086 -0.251 -6.683 1.00 92.06 130 GLN A C 1
ATOM 981 O O . GLN A 1 130 ? 13.398 -1.087 -6.102 1.00 92.06 130 GLN A O 1
ATOM 986 N N . TYR A 1 131 ? 14.527 -0.450 -7.915 1.00 93.50 131 TYR A N 1
ATOM 987 C CA . TYR A 1 131 ? 14.266 -1.657 -8.683 1.00 93.50 131 TYR A CA 1
ATOM 988 C C . TYR A 1 131 ? 15.573 -2.378 -8.941 1.00 93.50 131 TYR A C 1
ATOM 990 O O . TYR A 1 131 ? 16.505 -1.803 -9.503 1.00 93.50 131 TYR A O 1
ATOM 998 N N . LEU A 1 132 ? 15.614 -3.641 -8.524 1.00 94.19 132 LEU A N 1
ATOM 999 C CA . LEU A 1 132 ? 16.656 -4.570 -8.912 1.00 94.19 132 LEU A CA 1
ATOM 1000 C C . LEU A 1 132 ? 16.424 -4.932 -10.375 1.00 94.19 132 LEU A C 1
ATOM 1002 O O . LEU A 1 132 ? 15.394 -5.523 -10.713 1.00 94.19 132 LEU A O 1
ATOM 1006 N N . VAL A 1 133 ? 17.374 -4.584 -11.227 1.00 95.12 133 VAL A N 1
ATOM 1007 C CA . VAL A 1 133 ? 17.386 -4.924 -12.645 1.00 95.12 133 VAL A CA 1
ATOM 1008 C C . VAL A 1 133 ? 18.570 -5.827 -12.937 1.00 95.12 133 VAL A C 1
ATOM 1010 O O . VAL A 1 133 ? 19.614 -5.736 -12.291 1.00 95.12 133 VAL A O 1
ATOM 1013 N N . LYS A 1 134 ? 18.397 -6.702 -13.922 1.00 94.88 134 LYS A N 1
ATOM 1014 C CA . LYS A 1 134 ? 19.446 -7.578 -14.429 1.00 94.88 134 LYS A CA 1
ATOM 1015 C C . LYS A 1 134 ? 19.737 -7.223 -15.877 1.00 94.88 134 LYS A C 1
ATOM 1017 O O . LYS A 1 134 ? 18.827 -7.270 -16.700 1.00 94.88 134 LYS A O 1
ATOM 1022 N N . SER A 1 135 ? 20.985 -6.880 -16.173 1.00 93.94 135 SER A N 1
ATOM 1023 C CA . SER A 1 135 ? 21.464 -6.622 -17.533 1.00 93.94 135 SER A CA 1
ATOM 1024 C C . SER A 1 135 ? 21.259 -7.851 -18.415 1.00 93.94 135 SER A C 1
ATOM 1026 O O . SER A 1 135 ? 21.674 -8.951 -18.047 1.00 93.94 135 SER A O 1
ATOM 1028 N N . GLU A 1 136 ? 20.652 -7.665 -19.587 1.00 92.81 136 GLU A N 1
ATOM 1029 C CA . GLU A 1 136 ? 20.511 -8.743 -20.574 1.00 92.81 136 GLU A CA 1
ATOM 1030 C C . GLU A 1 136 ? 21.869 -9.116 -21.185 1.00 92.81 136 GLU A C 1
ATOM 1032 O O . GLU A 1 136 ? 22.128 -10.288 -21.442 1.00 92.81 136 GLU A O 1
ATOM 1037 N N . SER A 1 137 ? 22.761 -8.136 -21.365 1.00 88.62 137 SER A N 1
ATOM 1038 C CA . SER A 1 137 ? 24.054 -8.342 -22.030 1.00 88.62 137 SER A CA 1
ATOM 1039 C C . SER A 1 137 ? 25.100 -9.005 -21.135 1.00 88.62 137 SER A C 1
ATOM 1041 O O . SER A 1 137 ? 25.908 -9.796 -21.611 1.00 88.62 137 SER A O 1
ATOM 1043 N N . THR A 1 138 ? 25.127 -8.656 -19.846 1.00 90.25 138 THR A N 1
ATOM 1044 C CA . THR A 1 138 ? 26.186 -9.095 -18.915 1.00 90.25 138 THR A CA 1
ATOM 1045 C C . THR A 1 138 ? 25.675 -9.978 -17.784 1.00 90.25 138 THR A C 1
ATOM 1047 O O . THR A 1 138 ? 26.475 -10.561 -17.059 1.00 90.25 138 THR A O 1
ATOM 1050 N N . GLY A 1 139 ? 24.358 -10.059 -17.580 1.00 91.00 139 GLY A N 1
ATOM 1051 C CA . GLY A 1 139 ? 23.763 -10.752 -16.439 1.00 91.00 139 GLY A CA 1
ATOM 1052 C C . GLY A 1 139 ? 24.000 -10.070 -15.087 1.00 91.00 139 GLY A C 1
ATOM 1053 O O . GLY A 1 139 ? 23.566 -10.613 -14.074 1.00 91.00 139 GLY A O 1
ATOM 1054 N N . ALA A 1 140 ? 24.661 -8.908 -15.062 1.00 90.69 140 ALA A N 1
ATOM 1055 C CA . ALA A 1 140 ? 24.947 -8.162 -13.843 1.00 90.69 140 ALA A CA 1
ATOM 1056 C C . ALA A 1 140 ? 23.674 -7.559 -13.237 1.00 90.69 140 ALA A C 1
ATOM 1058 O O . ALA A 1 140 ? 22.782 -7.111 -13.962 1.00 90.69 140 ALA A O 1
ATOM 1059 N N . GLU A 1 141 ? 23.618 -7.527 -11.909 1.00 93.12 141 GLU A N 1
ATOM 1060 C CA . GLU A 1 141 ? 22.499 -6.986 -11.144 1.00 93.12 141 GLU A CA 1
ATOM 1061 C C . GLU A 1 141 ? 22.819 -5.584 -10.620 1.00 93.12 141 GLU A C 1
ATOM 1063 O O . GLU A 1 141 ? 23.927 -5.323 -10.153 1.00 93.12 141 GLU A O 1
ATOM 1068 N N . ALA A 1 142 ? 21.838 -4.685 -10.680 1.00 91.50 142 ALA A N 1
ATOM 1069 C CA . ALA A 1 142 ? 21.961 -3.316 -10.193 1.00 91.50 142 ALA A CA 1
ATOM 1070 C C . ALA A 1 142 ? 20.632 -2.814 -9.620 1.00 91.50 142 ALA A C 1
ATOM 1072 O O . ALA A 1 142 ? 19.564 -3.252 -10.044 1.00 91.50 142 ALA A O 1
ATOM 1073 N N . ALA A 1 143 ? 20.688 -1.871 -8.677 1.00 92.62 143 ALA A N 1
ATOM 1074 C CA . ALA A 1 143 ? 19.509 -1.153 -8.198 1.00 92.62 143 ALA A CA 1
ATOM 1075 C C . ALA A 1 143 ? 19.438 0.255 -8.785 1.00 92.62 143 ALA A C 1
ATOM 1077 O O . ALA A 1 143 ? 20.361 1.052 -8.618 1.00 92.62 143 ALA A O 1
ATOM 1078 N N . HIS A 1 144 ? 18.298 0.588 -9.388 1.00 92.81 144 HIS A N 1
ATOM 1079 C CA . HIS A 1 144 ? 18.018 1.922 -9.913 1.00 92.81 144 HIS A CA 1
ATOM 1080 C C . HIS A 1 144 ? 16.727 2.498 -9.327 1.00 92.81 144 HIS A C 1
ATOM 1082 O O . HIS A 1 144 ? 15.774 1.775 -9.036 1.00 92.81 144 HIS A O 1
ATOM 1088 N N . LYS A 1 145 ? 16.690 3.821 -9.146 1.00 89.19 145 LYS A N 1
ATOM 1089 C CA . LYS A 1 145 ? 15.441 4.540 -8.854 1.00 89.19 145 LYS A CA 1
ATOM 1090 C C . LYS A 1 145 ? 14.514 4.466 -10.080 1.00 89.19 145 LYS A C 1
ATOM 1092 O O . LYS A 1 145 ? 15.030 4.368 -11.193 1.00 89.19 145 LYS A O 1
ATOM 1097 N N . PRO A 1 146 ? 13.182 4.555 -9.909 1.00 86.94 146 PRO A N 1
ATOM 1098 C CA . PRO A 1 146 ? 12.238 4.518 -11.030 1.00 86.94 146 PRO A CA 1
ATOM 1099 C C . PRO A 1 146 ? 12.535 5.563 -12.110 1.00 86.94 146 PRO A C 1
ATOM 1101 O O . PRO A 1 146 ? 12.406 5.270 -13.287 1.00 86.94 146 PRO A O 1
ATOM 1104 N N . ASP A 1 147 ? 12.991 6.747 -11.706 1.00 85.88 147 ASP A N 1
ATOM 1105 C CA . ASP A 1 147 ? 13.331 7.859 -12.602 1.00 85.88 147 ASP A CA 1
ATOM 1106 C C . ASP A 1 147 ? 14.539 7.575 -13.518 1.00 85.88 147 ASP A C 1
ATOM 1108 O O . ASP A 1 147 ? 14.673 8.151 -14.590 1.00 85.88 147 ASP A O 1
ATOM 1112 N N . ALA A 1 148 ? 15.416 6.645 -13.123 1.00 88.75 148 ALA A N 1
ATOM 1113 C CA . ALA A 1 148 ? 16.585 6.253 -13.913 1.00 88.75 148 ALA A CA 1
ATOM 1114 C C . ALA A 1 148 ? 16.292 5.121 -14.913 1.00 88.75 148 ALA A C 1
ATOM 1116 O O . ALA A 1 148 ? 17.182 4.733 -15.674 1.00 88.75 148 ALA A O 1
ATOM 1117 N N . LEU A 1 149 ? 15.081 4.561 -14.874 1.00 92.19 149 LEU A N 1
ATOM 1118 C CA . LEU A 1 149 ? 14.647 3.462 -15.722 1.00 92.19 149 LEU A CA 1
ATOM 1119 C C . LEU A 1 149 ? 13.614 3.964 -16.731 1.00 92.19 149 LEU A C 1
ATOM 1121 O O . LEU A 1 149 ? 12.712 4.727 -16.400 1.00 92.19 149 LEU A O 1
ATOM 1125 N N . GLU A 1 150 ? 13.694 3.462 -17.955 1.00 91.62 150 GLU A N 1
ATOM 1126 C CA . GLU A 1 150 ? 12.670 3.658 -18.977 1.00 91.62 150 GLU A CA 1
ATOM 1127 C C . GLU A 1 150 ? 12.157 2.292 -19.434 1.00 91.62 150 GLU A C 1
ATOM 1129 O O . GLU A 1 150 ? 12.950 1.420 -19.789 1.00 91.62 150 GLU A O 1
ATOM 1134 N N . LYS A 1 151 ? 10.837 2.081 -19.437 1.00 90.50 151 LYS A N 1
ATOM 1135 C CA . LYS A 1 151 ? 10.245 0.828 -19.927 1.00 90.50 151 LYS A CA 1
ATOM 1136 C C . LYS A 1 151 ? 10.391 0.770 -21.444 1.00 90.50 151 LYS A C 1
ATOM 1138 O O . LYS A 1 151 ? 9.950 1.688 -22.132 1.00 90.50 151 LYS A O 1
ATOM 1143 N N . ILE A 1 152 ? 10.983 -0.306 -21.955 1.00 88.50 152 ILE A N 1
ATOM 1144 C CA . ILE A 1 152 ? 11.068 -0.570 -23.393 1.00 88.50 152 ILE A CA 1
ATOM 1145 C C . ILE A 1 152 ? 10.203 -1.794 -23.679 1.00 88.50 152 ILE A C 1
ATOM 1147 O O . ILE A 1 152 ? 10.462 -2.882 -23.172 1.00 88.50 152 ILE A O 1
ATOM 1151 N N . SER A 1 153 ? 9.089 -1.573 -24.371 1.00 67.31 153 SER A N 1
ATOM 1152 C CA . SER A 1 153 ? 8.109 -2.625 -24.647 1.00 67.31 153 SER A CA 1
ATOM 1153 C C . SER A 1 153 ? 8.535 -3.538 -25.787 1.00 67.31 153 SER A C 1
ATOM 1155 O O . SER A 1 153 ? 9.328 -3.093 -26.647 1.00 67.31 153 SER A O 1
#

pLDDT: mean 83.27, std 14.46, range [38.22, 95.81]

Foldseek 3Di:
DQDDDPDDFQAKKWFADPVGIWIFTFHDKDAAWDQDPNDIDGHHRVFIWTFTQTPPPRDTDTDTPVRIDRDPVPVPDDPPDDDPLDDDDFQFWKWFADPVGIFIWTFHDKAADFDDFPNDTDHHHVVFIWTWTATPVPRGTDTDTSVRIDGDD

Sequence (153 aa):
MASKQKFHKGDRVQWSSGQGTSTGTVQTRITEDQVVDGNQISASADDPRYLVKNDNTGTVTGHRLDALSKPDDSSSSRSSSSNSVTQFEKGDRVQWNTSQGKTVGTVQKRLTEPTDIAGHTAKASKEEPQYLVKSESTGAEAAHKPDALEKIS

Secondary structure (DSSP, 8-state):
-PPPP---TT-EEEEEETTEEEEEEEEEEESS-EEETTEEE---SSS-EEEEEETTT--EEEE-STT-BPPP-TTSS---SS-------TT-EEEEEETTEEEEEEEEEEE-S-EEETTEEE---SSS-EEEEEETTT--EEEE-GGG-EE--